Protein AF-A0A015MV76-F1 (afdb_monomer_lite)

pLDDT: mean 72.88, std 18.63, range [29.98, 92.69]

Sequence (145 aa):
MYNSQNITNELLSKGRNSNTLLIYGISQNPYTKDYIIVIQDEYCEKYGEEYMIFMYCWNKKWCKPCQIDNLKKNFINWTSGNEKVDNFIQEFQLKINHYNDIIVEWIPYNQFDNIKEIGKNDLFTIYSAIWKNGQLNYDKNKKEI

Radius of gyration: 17.12 Å; chains: 1; bounding box: 32×36×54 Å

Foldseek 3Di:
DDDLVNLVVVVLVVVVVDPPFQFQEWEADPVVRHIDTDTDDDDPPPPDDPDDDPDPPPDDPQDLVLALVLVVVCLVVQDPVDPVRSVSLNVLSNPDDDQFRRRYGYAYPVQWDPWDFPDDDPSDTDTDTDRNVDGDHQDSVVSHD

Secondary structure (DSSP, 8-state):
---HHHHHHHHHHHHHH-TT--EEEEEE-TTT--EEEEE--------S-TT-SSS-S------HHHHHHHHHHHTTT---S-HHHHHHHHHHHTT--STTS---EE--GGGEEEEEEEEE-SS-EEEEEEESS-----BTTTTB-

Structure (mmCIF, N/CA/C/O backbone):
data_AF-A0A015MV76-F1
#
_entry.id   AF-A0A015MV76-F1
#
loop_
_atom_site.group_PDB
_atom_site.id
_atom_site.type_symbol
_atom_site.label_atom_id
_atom_site.label_alt_id
_atom_site.label_comp_id
_atom_site.label_asym_id
_atom_site.label_entity_id
_atom_site.label_seq_id
_atom_site.pdbx_PDB_ins_code
_atom_site.Cartn_x
_atom_site.Cartn_y
_atom_site.Cartn_z
_atom_site.occupancy
_atom_site.B_iso_or_equiv
_atom_site.auth_seq_id
_atom_site.auth_comp_id
_atom_site.auth_asym_id
_atom_site.auth_atom_id
_atom_site.pdbx_PDB_model_num
ATOM 1 N N . MET A 1 1 ? -0.081 -6.077 25.021 1.00 29.98 1 MET A N 1
ATOM 2 C CA . MET A 1 1 ? -0.515 -5.046 24.054 1.00 29.98 1 MET A CA 1
ATOM 3 C C . MET A 1 1 ? 0.459 -5.068 22.889 1.00 29.98 1 MET A C 1
ATOM 5 O O . MET A 1 1 ? 1.600 -4.660 23.067 1.00 29.98 1 MET A O 1
ATOM 9 N N . TYR A 1 2 ? 0.063 -5.625 21.745 1.00 38.31 2 TYR A N 1
ATOM 10 C CA . TYR A 1 2 ? 0.883 -5.558 20.535 1.00 38.31 2 TYR A CA 1
ATOM 11 C C . TYR A 1 2 ? 0.630 -4.215 19.850 1.00 38.31 2 TYR A C 1
ATOM 13 O O . TYR A 1 2 ? -0.513 -3.836 19.620 1.00 38.31 2 TYR A O 1
ATOM 21 N N . ASN A 1 3 ? 1.703 -3.471 19.586 1.00 37.94 3 ASN A N 1
ATOM 22 C CA . ASN A 1 3 ? 1.646 -2.233 18.818 1.00 37.94 3 ASN A CA 1
ATOM 23 C C . ASN A 1 3 ? 1.220 -2.568 17.375 1.00 37.94 3 ASN A C 1
ATOM 25 O O . ASN A 1 3 ? 1.799 -3.479 16.777 1.00 37.94 3 ASN A O 1
ATOM 29 N N . SER A 1 4 ? 0.259 -1.834 16.804 1.00 46.31 4 SER A N 1
ATOM 30 C CA . SER A 1 4 ? -0.159 -1.985 15.399 1.00 46.31 4 SER A CA 1
ATOM 31 C C . SER A 1 4 ? 1.031 -1.864 14.434 1.00 46.31 4 SER A C 1
ATOM 33 O O . SER A 1 4 ? 1.079 -2.550 13.411 1.00 46.31 4 SER A O 1
ATOM 35 N N . GLN A 1 5 ? 2.066 -1.100 14.808 1.00 49.28 5 GLN A N 1
ATOM 36 C CA . GLN A 1 5 ? 3.327 -1.001 14.069 1.00 49.28 5 GLN A CA 1
ATOM 37 C C . GLN A 1 5 ? 4.104 -2.331 14.013 1.00 49.28 5 GLN A C 1
ATOM 39 O O . GLN A 1 5 ? 4.727 -2.634 12.999 1.00 49.28 5 GLN A O 1
ATOM 44 N N . ASN A 1 6 ? 4.062 -3.139 15.079 1.00 46.84 6 ASN A N 1
ATOM 45 C CA . ASN A 1 6 ? 4.756 -4.430 15.143 1.00 46.84 6 ASN A CA 1
ATOM 46 C C . ASN A 1 6 ? 4.033 -5.491 14.310 1.00 46.84 6 ASN A C 1
ATOM 48 O O . ASN A 1 6 ? 4.692 -6.245 13.604 1.00 46.84 6 ASN A O 1
ATOM 52 N N . ILE A 1 7 ? 2.697 -5.493 14.333 1.00 53.47 7 ILE A N 1
ATOM 53 C CA . ILE A 1 7 ? 1.872 -6.392 13.512 1.00 53.47 7 ILE A CA 1
ATOM 54 C C . ILE A 1 7 ? 2.035 -6.046 12.029 1.00 53.47 7 ILE A C 1
ATOM 56 O O . ILE A 1 7 ? 2.216 -6.937 11.205 1.00 53.47 7 ILE A O 1
ATOM 60 N N . THR A 1 8 ? 2.075 -4.753 11.693 1.00 54.59 8 THR A N 1
ATOM 61 C CA . THR A 1 8 ? 2.357 -4.300 10.325 1.00 54.59 8 THR A CA 1
ATOM 62 C C . THR A 1 8 ? 3.750 -4.759 9.887 1.00 54.59 8 THR A C 1
ATOM 64 O O . THR A 1 8 ? 3.872 -5.385 8.848 1.00 54.59 8 THR A O 1
ATOM 67 N N . ASN A 1 9 ? 4.802 -4.579 10.695 1.00 53.78 9 ASN A N 1
ATOM 68 C CA . ASN A 1 9 ? 6.146 -5.077 10.356 1.00 53.78 9 ASN A CA 1
ATOM 69 C C . ASN A 1 9 ? 6.205 -6.612 10.212 1.00 53.78 9 ASN A C 1
ATOM 71 O O . ASN A 1 9 ? 6.929 -7.130 9.359 1.00 53.78 9 ASN A O 1
ATOM 75 N N . GLU A 1 10 ? 5.441 -7.353 11.015 1.00 57.94 10 GLU A N 1
ATOM 76 C CA . GLU A 1 10 ? 5.362 -8.813 10.927 1.00 57.94 10 GLU A CA 1
ATOM 77 C C . GLU A 1 10 ? 4.622 -9.267 9.656 1.00 57.94 10 GLU A C 1
ATOM 79 O O . GLU A 1 10 ? 5.074 -10.177 8.965 1.00 57.94 10 GLU A O 1
ATOM 84 N N . LEU A 1 11 ? 3.537 -8.588 9.280 1.00 56.81 11 LEU A N 1
ATOM 85 C CA . LEU A 1 11 ? 2.803 -8.845 8.039 1.00 56.81 11 LEU A CA 1
ATOM 86 C C . LEU A 1 11 ? 3.599 -8.418 6.800 1.00 56.81 11 LEU A C 1
ATOM 88 O O . LEU A 1 11 ? 3.651 -9.163 5.826 1.00 56.81 11 LEU A O 1
ATOM 92 N N . LEU A 1 12 ? 4.290 -7.277 6.850 1.00 57.50 12 LEU A N 1
ATOM 93 C CA . LEU A 1 12 ? 5.189 -6.815 5.790 1.00 57.50 12 LEU A CA 1
ATOM 94 C C . LEU A 1 12 ? 6.396 -7.757 5.630 1.00 57.50 12 LEU A C 1
ATOM 96 O O . LEU A 1 12 ? 6.849 -7.990 4.512 1.00 57.50 12 LEU A O 1
ATOM 100 N N . SER A 1 13 ? 6.909 -8.341 6.720 1.00 55.88 13 SER A N 1
ATOM 101 C CA . SER A 1 13 ? 7.992 -9.337 6.654 1.00 55.88 13 SER A CA 1
ATOM 102 C C . SER A 1 13 ? 7.516 -10.717 6.182 1.00 55.88 13 SER A C 1
ATOM 104 O O . SER A 1 13 ? 8.226 -11.365 5.415 1.00 55.88 13 SER A O 1
ATOM 106 N N . LYS A 1 14 ? 6.298 -11.144 6.543 1.00 52.62 14 LYS A N 1
ATOM 107 C CA . LYS A 1 14 ? 5.654 -12.349 5.988 1.00 52.62 14 LYS A CA 1
ATOM 108 C C . LYS A 1 14 ? 5.327 -12.190 4.499 1.00 52.62 14 LYS A C 1
ATOM 110 O O . LYS A 1 14 ? 5.656 -13.083 3.723 1.00 52.62 14 LYS A O 1
ATOM 115 N N . GLY A 1 15 ? 4.797 -11.038 4.082 1.00 52.09 15 GLY A N 1
ATOM 116 C CA . GLY A 1 15 ? 4.542 -10.705 2.674 1.00 52.09 15 GLY A CA 1
ATOM 117 C C . GLY A 1 15 ? 5.813 -10.639 1.821 1.00 52.09 15 GLY A C 1
ATOM 118 O O . GLY A 1 15 ? 5.784 -10.989 0.649 1.00 52.09 15 GLY A O 1
ATOM 119 N N . ARG A 1 16 ? 6.963 -10.279 2.413 1.00 50.28 16 ARG A N 1
ATOM 120 C CA . ARG A 1 16 ? 8.281 -10.369 1.753 1.00 50.28 16 ARG A CA 1
ATOM 121 C C . ARG A 1 16 ? 8.766 -11.811 1.526 1.00 50.28 16 ARG A C 1
ATOM 123 O O . ARG A 1 16 ? 9.611 -12.003 0.659 1.00 50.28 16 ARG A O 1
ATOM 130 N N . ASN A 1 17 ? 8.265 -12.792 2.286 1.00 44.62 17 ASN A N 1
ATOM 131 C CA . ASN A 1 17 ? 8.737 -14.186 2.272 1.00 44.62 17 ASN A CA 1
ATOM 132 C C . ASN A 1 17 ? 7.774 -15.183 1.605 1.00 44.62 17 ASN A C 1
ATOM 134 O O . ASN A 1 17 ? 8.195 -16.291 1.280 1.00 44.62 17 ASN A O 1
ATOM 138 N N . SER A 1 18 ? 6.499 -14.840 1.405 1.00 41.34 18 SER A N 1
ATOM 139 C CA . SER A 1 18 ? 5.541 -15.736 0.749 1.00 41.34 18 SER A CA 1
ATOM 140 C C . SER A 1 18 ? 5.323 -15.351 -0.712 1.00 41.34 18 SER A C 1
ATOM 142 O O . SER A 1 18 ? 4.809 -14.270 -0.985 1.00 41.34 18 SER A O 1
ATOM 144 N N . ASN A 1 19 ? 5.561 -16.284 -1.635 1.00 47.62 19 ASN A N 1
ATOM 145 C CA . ASN A 1 19 ? 5.086 -16.221 -3.027 1.00 47.62 19 ASN A CA 1
ATOM 146 C C . ASN A 1 19 ? 3.539 -16.283 -3.152 1.00 47.62 19 ASN A C 1
ATOM 148 O O . ASN A 1 19 ? 3.029 -16.508 -4.244 1.00 47.62 19 ASN A O 1
ATOM 152 N N . THR A 1 20 ? 2.789 -16.152 -2.050 1.00 49.47 20 THR A N 1
ATOM 153 C CA . THR A 1 20 ? 1.400 -16.631 -1.936 1.00 49.47 20 THR A CA 1
ATOM 154 C C . THR A 1 20 ? 0.380 -15.563 -1.531 1.00 49.47 20 THR A C 1
ATOM 156 O O . THR A 1 20 ? -0.811 -15.816 -1.657 1.00 49.47 20 THR A O 1
ATOM 159 N N . LEU A 1 21 ? 0.794 -14.379 -1.059 1.00 60.31 21 LEU A N 1
ATOM 160 C CA . LEU A 1 21 ? -0.132 -13.261 -0.831 1.00 60.31 21 LEU A CA 1
ATOM 161 C C . LEU A 1 21 ? 0.063 -12.196 -1.908 1.00 60.31 21 LEU A C 1
ATOM 163 O O . LEU A 1 21 ? 1.043 -11.452 -1.892 1.00 60.31 21 LEU A O 1
ATOM 167 N N . LEU A 1 22 ? -0.896 -12.118 -2.827 1.00 71.56 22 LEU A N 1
ATOM 168 C CA . LEU A 1 22 ? -1.010 -11.030 -3.789 1.00 71.56 22 LEU A CA 1
ATOM 169 C C . LEU A 1 22 ? -1.473 -9.776 -3.032 1.00 71.56 22 LEU A C 1
ATOM 171 O O . LEU A 1 22 ? -2.657 -9.604 -2.746 1.00 71.56 22 LEU A O 1
ATOM 175 N N . ILE A 1 23 ? -0.520 -8.937 -2.623 1.00 81.44 23 ILE A N 1
ATOM 176 C CA . ILE A 1 23 ? -0.794 -7.656 -1.963 1.00 81.44 23 ILE A CA 1
ATOM 177 C C . ILE A 1 23 ? -1.051 -6.617 -3.049 1.00 81.44 23 ILE A C 1
ATOM 179 O O . ILE A 1 23 ? -0.153 -6.309 -3.822 1.00 81.44 23 ILE A O 1
ATOM 183 N N . TYR A 1 24 ? -2.252 -6.053 -3.080 1.00 84.94 24 TYR A N 1
ATOM 184 C CA . TYR A 1 24 ? -2.656 -5.047 -4.067 1.00 84.94 24 TYR A CA 1
ATOM 185 C C . TYR A 1 24 ? -2.388 -3.632 -3.572 1.00 84.94 24 TYR A C 1
ATOM 187 O O . TYR A 1 24 ? -2.107 -2.728 -4.351 1.00 84.94 24 TYR A O 1
ATOM 195 N N . GLY A 1 25 ? -2.436 -3.428 -2.259 1.00 88.25 25 GLY A N 1
ATOM 196 C CA . GLY A 1 25 ? -2.153 -2.121 -1.704 1.00 88.25 25 GLY A CA 1
ATOM 197 C C . GLY A 1 25 ? -2.222 -2.061 -0.195 1.00 88.25 25 GLY A C 1
ATOM 198 O O . GLY A 1 25 ? -2.511 -3.042 0.493 1.00 88.25 25 GLY A O 1
ATOM 199 N N . ILE A 1 26 ? -1.941 -0.869 0.307 1.00 90.25 26 ILE A N 1
ATOM 200 C CA . ILE A 1 26 ? -2.017 -0.517 1.717 1.00 90.25 26 ILE A CA 1
ATOM 201 C C . ILE A 1 26 ? -2.940 0.689 1.843 1.00 90.25 26 ILE A C 1
ATOM 203 O O . ILE A 1 26 ? -2.896 1.614 1.036 1.00 90.25 26 ILE A O 1
ATOM 207 N N . SER A 1 27 ? -3.768 0.682 2.876 1.00 91.25 27 SER A N 1
ATOM 208 C CA . SER A 1 27 ? -4.571 1.827 3.284 1.00 91.25 27 SER A CA 1
ATOM 209 C C . SER A 1 27 ? -4.414 2.076 4.778 1.00 91.25 27 SER A C 1
ATOM 211 O O . SER A 1 27 ? -3.831 1.268 5.504 1.00 91.25 27 SER A O 1
ATOM 213 N N . GLN A 1 28 ? -4.956 3.187 5.257 1.00 91.69 28 GLN A N 1
ATOM 214 C CA . GLN A 1 28 ? -5.074 3.466 6.678 1.00 91.69 28 GLN A CA 1
ATOM 215 C C . GLN A 1 28 ? -6.478 3.961 6.986 1.00 91.69 28 GLN A C 1
ATOM 217 O O . GLN A 1 28 ? -6.977 4.890 6.351 1.00 91.69 28 GLN A O 1
ATOM 222 N N . ASN A 1 29 ? -7.097 3.373 8.006 1.00 88.88 29 ASN A N 1
ATOM 223 C CA . ASN A 1 29 ? -8.365 3.861 8.518 1.00 88.88 29 ASN A CA 1
ATOM 224 C C . ASN A 1 29 ? -8.158 5.262 9.135 1.00 88.88 29 ASN A C 1
ATOM 226 O O . ASN A 1 29 ? -7.383 5.404 10.086 1.00 88.88 29 ASN A O 1
ATOM 230 N N . PRO A 1 30 ? -8.842 6.316 8.652 1.00 88.56 30 PRO A N 1
ATOM 231 C CA . PRO A 1 30 ? -8.616 7.674 9.134 1.00 88.56 30 PRO A CA 1
ATOM 232 C C . PRO A 1 30 ? -9.072 7.878 10.584 1.00 88.56 30 PRO A C 1
ATOM 234 O O . PRO A 1 30 ? -8.577 8.805 11.231 1.00 88.56 30 PRO A O 1
ATOM 237 N N . TYR A 1 31 ? -9.967 7.027 11.094 1.00 88.31 31 TYR A N 1
ATOM 238 C CA . TYR A 1 31 ? -10.526 7.101 12.442 1.00 88.31 31 TYR A CA 1
ATOM 239 C C . TYR A 1 31 ? -9.692 6.308 13.448 1.00 88.31 31 TYR A C 1
ATOM 241 O O . TYR A 1 31 ? -9.270 6.867 14.456 1.00 88.31 31 TYR A O 1
ATOM 249 N N . THR A 1 32 ? -9.419 5.029 13.172 1.00 88.31 32 THR A N 1
ATOM 250 C CA . THR A 1 32 ? -8.680 4.163 14.113 1.00 88.31 32 THR A CA 1
ATOM 251 C C . THR A 1 32 ? -7.165 4.271 13.967 1.00 88.31 32 THR A C 1
ATOM 253 O O . THR A 1 32 ? -6.437 3.916 14.887 1.00 88.31 32 THR A O 1
ATOM 256 N N . LYS A 1 33 ? -6.687 4.805 12.833 1.00 85.38 33 LYS A N 1
ATOM 257 C CA . LYS A 1 33 ? -5.271 4.868 12.422 1.00 85.38 33 LYS A CA 1
ATOM 258 C C . LYS A 1 33 ? -4.625 3.511 12.146 1.00 85.38 33 LYS A C 1
ATOM 260 O O . LYS A 1 33 ? -3.424 3.460 11.873 1.00 85.38 33 LYS A O 1
ATOM 265 N N . ASP A 1 34 ? -5.415 2.443 12.136 1.00 84.56 34 ASP A N 1
ATOM 266 C CA . ASP A 1 34 ? -4.944 1.109 11.786 1.00 84.56 34 ASP A CA 1
ATOM 267 C C . ASP A 1 34 ? -4.604 1.020 10.299 1.00 84.56 34 ASP A C 1
ATOM 269 O O . ASP A 1 34 ? -5.320 1.558 9.446 1.00 84.56 34 ASP A O 1
ATOM 273 N N . TYR A 1 35 ? -3.515 0.315 9.9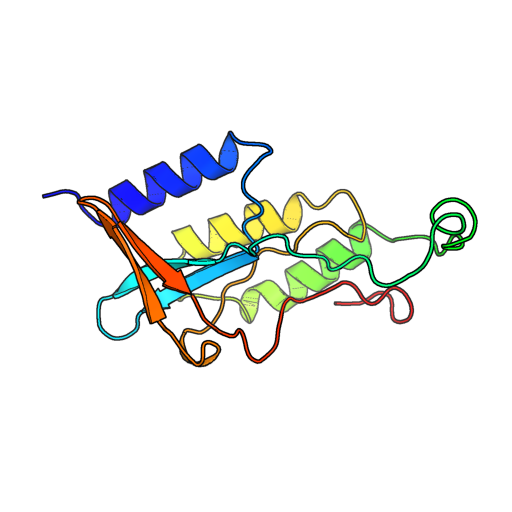95 1.00 84.75 35 TYR A N 1
ATOM 274 C CA . TYR A 1 35 ? -3.150 -0.027 8.626 1.00 84.75 35 TYR A CA 1
ATOM 275 C C . TYR A 1 35 ? -3.952 -1.224 8.135 1.00 84.75 35 TYR A C 1
ATOM 277 O O . TYR A 1 35 ? -4.196 -2.184 8.865 1.00 84.75 35 TYR A O 1
ATOM 285 N N . ILE A 1 36 ? -4.331 -1.159 6.866 1.00 87.56 36 ILE A N 1
ATOM 286 C CA . ILE A 1 36 ? -5.123 -2.163 6.168 1.00 87.56 36 ILE A CA 1
ATOM 287 C C . ILE A 1 36 ? -4.285 -2.655 4.996 1.00 87.56 36 ILE A C 1
ATOM 289 O O . ILE A 1 36 ? -3.804 -1.850 4.200 1.00 87.56 36 ILE A O 1
ATOM 293 N N . ILE A 1 37 ? -4.125 -3.970 4.884 1.00 87.38 37 ILE A N 1
ATOM 294 C CA . ILE A 1 37 ? -3.522 -4.605 3.712 1.00 87.38 37 ILE A CA 1
ATOM 295 C C . ILE A 1 37 ? -4.662 -5.052 2.805 1.00 87.38 37 ILE A C 1
ATOM 297 O O . ILE A 1 37 ? -5.560 -5.771 3.241 1.00 87.38 37 ILE A O 1
ATOM 301 N N . VAL A 1 38 ? -4.625 -4.614 1.551 1.00 84.50 38 VAL A N 1
ATOM 302 C CA . VAL A 1 38 ? -5.603 -4.991 0.533 1.00 84.50 38 VAL A CA 1
ATOM 303 C C . VAL A 1 38 ? -5.081 -6.208 -0.212 1.00 84.50 38 VAL A C 1
ATOM 305 O O . VAL A 1 38 ? -4.018 -6.165 -0.836 1.00 84.50 38 VAL A O 1
ATOM 308 N N . ILE A 1 39 ? -5.850 -7.285 -0.136 1.00 81.00 39 ILE A N 1
ATOM 309 C CA . ILE A 1 39 ? -5.651 -8.528 -0.877 1.00 81.00 39 ILE A CA 1
ATOM 310 C C . ILE A 1 39 ? -6.897 -8.760 -1.730 1.00 81.00 39 ILE A C 1
ATOM 312 O O . ILE A 1 39 ? -8.008 -8.482 -1.276 1.00 81.00 39 ILE A O 1
ATOM 316 N N . GLN A 1 40 ? -6.729 -9.225 -2.965 1.00 68.88 40 GLN A N 1
ATOM 317 C CA . GLN A 1 40 ? -7.862 -9.637 -3.789 1.00 68.88 40 GLN A CA 1
ATOM 318 C C . GLN A 1 40 ? -8.154 -11.116 -3.524 1.00 68.88 40 GLN A C 1
ATOM 320 O O . GLN A 1 40 ? -7.242 -11.939 -3.552 1.00 68.88 40 GLN A O 1
ATOM 325 N N . ASP A 1 41 ? -9.420 -11.439 -3.260 1.00 56.38 41 ASP A N 1
ATOM 326 C CA . ASP A 1 41 ? -9.905 -12.820 -3.266 1.00 56.38 41 ASP A CA 1
ATOM 327 C C . ASP A 1 41 ? -9.991 -13.277 -4.732 1.00 56.38 41 ASP A C 1
ATOM 329 O O . ASP A 1 41 ? -10.681 -12.652 -5.545 1.00 56.38 41 ASP A O 1
ATOM 333 N N . GLU A 1 42 ? -9.219 -14.296 -5.110 1.00 50.16 42 GLU A N 1
ATOM 334 C CA . GLU A 1 42 ? -9.209 -14.829 -6.473 1.00 50.16 42 GLU A CA 1
ATOM 335 C C . GLU A 1 42 ? -10.522 -15.576 -6.756 1.00 50.16 42 GLU A C 1
ATOM 337 O O . GLU A 1 42 ? -10.611 -16.793 -6.628 1.00 50.16 42 GLU A O 1
ATOM 342 N N . TYR A 1 43 ? -11.533 -14.860 -7.243 1.00 38.66 43 TYR A N 1
ATOM 343 C CA . TYR A 1 43 ? -12.556 -15.444 -8.110 1.00 38.66 43 TYR A CA 1
ATOM 344 C C . TYR A 1 43 ? -12.486 -14.770 -9.479 1.00 38.66 43 TYR A C 1
ATOM 346 O O . TYR A 1 43 ? -13.273 -13.891 -9.820 1.00 38.66 43 TYR A O 1
ATOM 354 N N . CYS A 1 44 ? -11.527 -15.210 -10.296 1.00 37.53 44 CYS A N 1
ATOM 355 C CA . CYS A 1 44 ? -11.711 -15.150 -11.741 1.00 37.53 44 CYS A CA 1
ATOM 356 C C . CYS A 1 44 ? -12.787 -16.184 -12.088 1.00 37.53 44 CYS A C 1
ATOM 358 O O . CYS A 1 44 ? -12.477 -17.367 -12.247 1.00 37.53 44 CYS A O 1
ATOM 360 N N . GLU A 1 45 ? -14.047 -15.764 -12.209 1.00 33.66 45 GLU A N 1
ATOM 361 C CA . GLU A 1 45 ? -15.013 -16.562 -12.956 1.00 33.66 45 GLU A CA 1
ATOM 362 C C . GLU A 1 45 ? -14.470 -16.696 -14.382 1.00 33.66 45 GLU A C 1
ATOM 364 O O . GLU A 1 45 ? -14.503 -15.760 -15.183 1.00 33.66 45 GLU A O 1
ATOM 369 N N . LYS A 1 46 ? -13.903 -17.865 -14.694 1.00 36.12 46 LYS A N 1
ATOM 370 C CA . LYS A 1 46 ? -13.636 -18.278 -16.069 1.00 36.12 46 LYS A CA 1
ATOM 371 C C . LYS A 1 46 ? -14.981 -18.471 -16.771 1.00 36.12 46 LYS A C 1
ATOM 373 O O . LYS A 1 46 ? -15.424 -19.596 -16.967 1.00 36.12 46 LYS A O 1
ATOM 378 N N . TYR A 1 47 ? -15.632 -17.380 -17.153 1.00 40.25 47 TYR A N 1
ATOM 379 C CA . TYR A 1 47 ? -16.639 -17.411 -18.202 1.00 40.25 47 TYR A CA 1
ATOM 380 C C . TYR A 1 47 ? -15.937 -17.137 -19.526 1.00 40.25 47 TYR A C 1
ATOM 382 O O . TYR A 1 47 ? -15.593 -16.006 -19.860 1.00 40.25 47 TYR A O 1
ATOM 390 N N . GLY A 1 48 ? -15.675 -18.215 -20.255 1.00 38.91 48 GLY A N 1
ATOM 391 C CA . GLY A 1 48 ? -15.073 -18.183 -21.579 1.00 38.91 48 GLY A CA 1
ATOM 392 C C . GLY A 1 48 ? -14.477 -19.543 -21.884 1.00 38.91 48 GLY A C 1
ATOM 393 O O . GLY A 1 48 ? -13.481 -19.926 -21.281 1.00 38.91 48 GLY A O 1
ATOM 394 N N . GLU A 1 49 ? -15.154 -20.270 -22.759 1.00 40.62 49 GLU A N 1
ATOM 395 C CA . GLU A 1 49 ? -14.980 -21.684 -23.064 1.00 40.62 49 GLU A CA 1
ATOM 396 C C . GLU A 1 49 ? -13.527 -22.129 -23.291 1.00 40.62 49 GLU A C 1
ATOM 398 O O . GLU A 1 49 ? -12.646 -21.390 -23.741 1.00 40.62 49 GLU A O 1
ATOM 403 N N . GLU A 1 50 ? -13.308 -23.395 -22.947 1.00 49.81 50 GLU A N 1
ATOM 404 C CA . GLU A 1 50 ? -12.085 -24.154 -23.149 1.00 49.81 50 GLU A CA 1
ATOM 405 C C . GLU A 1 50 ? -11.540 -23.980 -24.585 1.00 49.81 50 GLU A C 1
ATOM 407 O O . GLU A 1 50 ? -12.292 -23.983 -25.554 1.00 49.81 50 GLU A O 1
ATOM 412 N N . TYR A 1 51 ? -10.208 -23.884 -24.702 1.00 40.38 51 TYR A N 1
ATOM 413 C CA . TYR A 1 51 ? -9.390 -23.972 -25.930 1.00 40.38 51 TYR A CA 1
ATOM 414 C C . TYR A 1 51 ? -8.882 -22.728 -26.685 1.00 40.38 51 TYR A C 1
ATOM 416 O O . TYR A 1 51 ? -8.239 -22.906 -27.718 1.00 40.38 51 TYR A O 1
ATOM 424 N N . MET A 1 52 ? -8.951 -21.500 -26.154 1.00 34.09 52 MET A N 1
ATOM 425 C CA . MET A 1 52 ? -8.246 -20.353 -26.785 1.00 34.09 52 MET A CA 1
ATOM 426 C C . MET A 1 52 ? -7.379 -19.503 -25.836 1.00 34.09 52 MET A C 1
ATOM 428 O O . MET A 1 52 ? -7.238 -18.299 -26.024 1.00 34.09 52 MET A O 1
ATOM 432 N N . ILE A 1 53 ? -6.744 -20.112 -24.824 1.00 40.06 53 ILE A N 1
ATOM 433 C CA . ILE A 1 53 ? -5.896 -19.375 -23.863 1.00 40.06 53 ILE A CA 1
ATOM 434 C C . ILE A 1 53 ? -4.427 -19.181 -24.296 1.00 40.06 53 ILE A C 1
ATOM 436 O O . ILE A 1 53 ? -3.795 -18.268 -23.782 1.00 40.06 53 ILE A O 1
ATOM 440 N N . PHE A 1 54 ? -3.837 -19.922 -25.242 1.00 38.81 54 PHE A N 1
ATOM 441 C CA . PHE A 1 54 ? -2.358 -19.996 -25.251 1.00 38.81 54 PHE A CA 1
ATOM 442 C C . PHE A 1 54 ? -1.543 -19.396 -26.410 1.00 38.81 54 PHE A C 1
ATOM 444 O O . PHE A 1 54 ? -0.322 -19.405 -26.283 1.00 38.81 54 PHE A O 1
ATOM 451 N N . MET A 1 55 ? -2.108 -18.824 -27.490 1.00 37.00 55 MET A N 1
ATOM 452 C CA . MET A 1 55 ? -1.260 -18.535 -28.676 1.00 37.00 55 MET A CA 1
ATOM 453 C C . MET A 1 55 ? -1.236 -17.114 -29.274 1.00 37.00 55 MET A C 1
ATOM 455 O O . MET A 1 55 ? -0.275 -16.816 -29.978 1.00 37.00 55 MET A O 1
ATOM 459 N N . TYR A 1 56 ? -2.171 -16.193 -28.988 1.00 45.38 56 TYR A N 1
ATOM 460 C CA . TYR A 1 56 ? -2.187 -14.887 -29.694 1.00 45.38 56 TYR A CA 1
ATOM 461 C C . TYR A 1 56 ? -2.509 -13.641 -28.854 1.00 45.38 56 TYR A C 1
ATOM 463 O O . TYR A 1 56 ? -3.020 -12.651 -29.378 1.00 45.38 56 TYR A O 1
ATOM 471 N N . CYS A 1 57 ? -2.077 -13.590 -27.590 1.00 45.44 57 CYS A N 1
ATOM 472 C CA . CYS A 1 57 ? -1.817 -12.299 -26.935 1.00 45.44 57 CYS A CA 1
ATOM 473 C C . CYS A 1 57 ? -0.501 -11.719 -27.483 1.00 45.44 57 CYS A C 1
ATOM 475 O O . CYS A 1 57 ? 0.549 -11.746 -26.845 1.00 45.44 57 CYS A O 1
ATOM 477 N N . TRP A 1 58 ? -0.597 -11.276 -28.736 1.00 37.78 58 TRP A N 1
ATOM 478 C CA . TRP A 1 58 ? 0.451 -10.844 -29.648 1.00 37.78 58 TRP A CA 1
ATOM 479 C C . TRP A 1 58 ? 1.496 -9.928 -29.001 1.00 37.78 58 TRP A C 1
ATOM 481 O O . TRP A 1 58 ? 1.178 -8.949 -28.325 1.00 37.78 58 TRP A O 1
ATOM 491 N N . ASN A 1 59 ? 2.755 -10.242 -29.302 1.00 46.12 59 ASN A N 1
ATOM 492 C CA . ASN A 1 59 ? 3.975 -9.496 -29.015 1.00 46.12 59 ASN A CA 1
ATOM 493 C C . ASN A 1 59 ? 3.851 -7.976 -29.239 1.00 46.12 59 ASN A C 1
ATOM 495 O O . ASN A 1 59 ? 4.230 -7.458 -30.290 1.00 46.12 59 ASN A O 1
ATOM 499 N N . LYS A 1 60 ? 3.421 -7.225 -28.222 1.00 52.91 60 LYS A N 1
ATOM 500 C CA . LYS A 1 60 ? 3.817 -5.822 -28.072 1.00 52.91 60 LYS A CA 1
ATOM 501 C C . LYS A 1 60 ? 4.958 -5.772 -27.070 1.00 52.91 60 LYS A C 1
ATOM 503 O O . LYS A 1 60 ? 4.821 -6.236 -25.943 1.00 52.91 60 LYS A O 1
ATOM 508 N N . LYS A 1 61 ? 6.101 -5.244 -27.513 1.00 62.94 61 LYS A N 1
ATOM 509 C CA . LYS A 1 61 ? 7.336 -5.130 -26.729 1.00 62.94 61 LYS A CA 1
ATOM 510 C C . LYS A 1 61 ? 7.047 -4.353 -25.441 1.00 62.94 61 LYS A C 1
ATOM 512 O O . LYS A 1 61 ? 6.925 -3.129 -25.475 1.00 62.94 61 LYS A O 1
ATOM 517 N N . TRP A 1 62 ? 6.896 -5.071 -24.332 1.00 74.06 62 TRP A N 1
ATOM 518 C CA . TRP A 1 62 ? 6.823 -4.480 -23.004 1.00 74.06 62 TRP A CA 1
ATOM 519 C C . TRP A 1 62 ? 8.146 -3.777 -22.700 1.00 74.06 62 TRP A C 1
ATOM 521 O O . TRP A 1 62 ? 9.223 -4.287 -23.018 1.00 74.06 62 TRP A O 1
ATOM 531 N N . CYS A 1 63 ? 8.061 -2.584 -22.122 1.00 79.81 63 CYS A N 1
ATOM 532 C CA . CYS A 1 63 ? 9.226 -1.806 -21.738 1.00 79.81 63 CYS A CA 1
ATOM 533 C C . CYS A 1 63 ? 9.277 -1.701 -20.214 1.00 79.81 63 CYS A C 1
ATOM 535 O O . CYS A 1 63 ? 8.678 -0.795 -19.636 1.00 79.81 63 CYS A O 1
ATOM 537 N N . LYS A 1 64 ? 10.028 -2.610 -19.579 1.00 80.75 64 LYS A N 1
ATOM 538 C CA . LYS A 1 64 ? 10.271 -2.591 -18.130 1.00 80.75 64 LYS A CA 1
ATOM 539 C C . LYS A 1 64 ? 10.794 -1.232 -17.634 1.00 80.75 64 LYS A C 1
ATOM 541 O O . LYS A 1 64 ? 10.197 -0.696 -16.704 1.00 80.75 64 LYS A O 1
ATOM 546 N N . PRO A 1 65 ? 11.830 -0.622 -18.253 1.00 82.62 65 PRO A N 1
ATOM 547 C CA . PRO A 1 65 ? 12.303 0.693 -17.823 1.00 82.62 65 PRO A CA 1
ATOM 548 C C . PRO A 1 65 ? 11.224 1.774 -17.937 1.00 82.62 65 PRO A C 1
ATOM 550 O O . PRO A 1 65 ? 11.053 2.545 -17.007 1.00 82.62 65 PRO A O 1
ATOM 553 N N . CYS A 1 66 ? 10.428 1.774 -19.012 1.00 84.12 66 CYS A N 1
ATOM 554 C CA . CYS A 1 66 ? 9.361 2.756 -19.214 1.00 84.12 66 CYS A CA 1
ATOM 555 C C . CYS A 1 66 ? 8.269 2.656 -18.136 1.00 84.12 66 CYS A C 1
ATOM 557 O O . CYS A 1 66 ? 7.791 3.678 -17.652 1.00 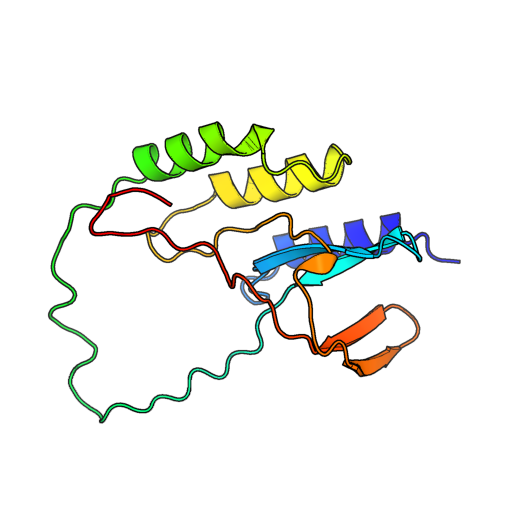84.12 66 CYS A O 1
ATOM 559 N N . GLN A 1 67 ? 7.878 1.433 -17.752 1.00 82.25 67 GLN A N 1
ATOM 560 C CA . GLN A 1 67 ? 6.911 1.223 -16.672 1.00 82.25 67 GLN A CA 1
ATOM 561 C C . GLN A 1 67 ? 7.477 1.703 -15.332 1.00 82.25 67 GLN A C 1
ATOM 563 O O . GLN A 1 67 ? 6.804 2.445 -14.625 1.00 82.25 67 GLN A O 1
ATOM 568 N N . ILE A 1 68 ? 8.728 1.353 -15.015 1.00 85.31 68 ILE A N 1
ATOM 569 C CA . ILE A 1 68 ? 9.413 1.827 -13.804 1.00 85.31 68 ILE A CA 1
ATOM 570 C C . ILE A 1 68 ? 9.539 3.357 -13.793 1.00 85.31 68 ILE A C 1
ATOM 572 O O . ILE A 1 68 ? 9.315 3.980 -12.759 1.00 85.31 68 ILE A O 1
ATOM 576 N N . ASP A 1 69 ? 9.863 3.981 -14.921 1.00 87.12 69 ASP A N 1
ATOM 577 C CA . ASP A 1 69 ? 9.991 5.436 -15.017 1.00 87.12 69 ASP A CA 1
ATOM 578 C C . ASP A 1 69 ? 8.639 6.139 -14.849 1.00 87.12 69 ASP A C 1
ATOM 580 O O . ASP A 1 69 ? 8.566 7.176 -14.191 1.00 87.12 69 ASP A O 1
ATOM 584 N N . ASN A 1 70 ? 7.552 5.566 -15.376 1.00 85.38 70 ASN A N 1
ATOM 585 C CA . ASN A 1 70 ? 6.199 6.069 -15.133 1.00 85.38 70 ASN A CA 1
ATOM 586 C C . ASN A 1 70 ? 5.779 5.909 -13.663 1.00 85.38 70 ASN A C 1
ATOM 588 O O . ASN A 1 70 ? 5.222 6.847 -13.099 1.00 85.38 70 ASN A O 1
ATOM 592 N N . LEU A 1 71 ? 6.109 4.783 -13.017 1.00 87.56 71 LEU A N 1
ATOM 593 C CA . LEU A 1 71 ? 5.895 4.594 -11.575 1.00 87.56 71 LEU A CA 1
ATOM 594 C C . LEU A 1 71 ? 6.630 5.668 -10.773 1.00 87.56 71 LEU A C 1
ATOM 596 O O . LEU A 1 71 ? 6.015 6.365 -9.973 1.00 87.56 71 LEU A O 1
ATOM 600 N N . LYS A 1 72 ? 7.922 5.873 -11.054 1.00 87.44 72 LYS A N 1
ATOM 601 C CA . LYS A 1 72 ? 8.751 6.880 -10.378 1.00 87.44 72 LYS A CA 1
ATOM 602 C C . LYS A 1 72 ? 8.191 8.296 -10.501 1.00 87.44 72 LYS A C 1
ATOM 604 O O . LYS A 1 72 ? 8.249 9.047 -9.532 1.00 87.44 72 LYS A O 1
ATOM 609 N N . LYS A 1 73 ? 7.625 8.667 -11.657 1.00 86.38 73 LYS A N 1
ATOM 610 C CA . LYS A 1 73 ? 6.960 9.974 -11.836 1.00 86.38 73 LYS A CA 1
ATOM 611 C C . LYS A 1 73 ? 5.761 10.150 -10.901 1.00 86.38 73 LYS A C 1
ATOM 613 O O . LYS A 1 73 ? 5.485 11.270 -10.483 1.00 86.38 73 LYS A O 1
ATOM 618 N N . ASN A 1 74 ? 5.082 9.058 -10.556 1.00 80.62 74 ASN A N 1
ATOM 619 C CA . ASN A 1 74 ? 3.900 9.059 -9.700 1.00 80.62 74 ASN A CA 1
ATOM 620 C C . ASN A 1 74 ? 4.206 8.842 -8.209 1.00 80.62 74 ASN A C 1
ATOM 622 O O . ASN A 1 74 ? 3.294 8.971 -7.397 1.00 80.62 74 ASN A O 1
ATOM 626 N N . PHE A 1 75 ? 5.465 8.604 -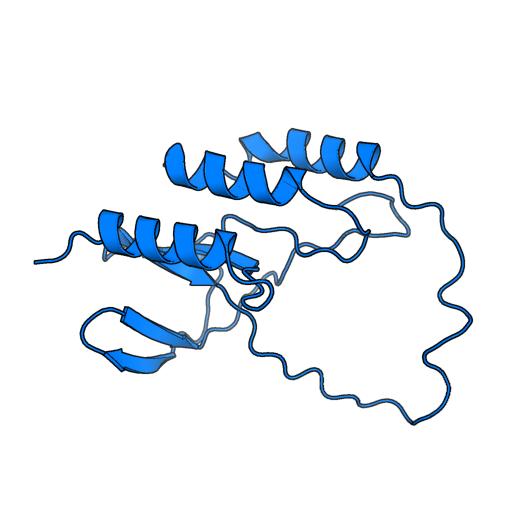7.812 1.00 83.06 75 PHE A N 1
ATOM 627 C CA . PHE A 1 75 ? 5.833 8.416 -6.397 1.00 83.06 75 PHE A CA 1
ATOM 628 C C . PHE A 1 75 ? 5.445 9.606 -5.513 1.00 83.06 75 PHE A C 1
ATOM 630 O O . PHE A 1 75 ? 5.071 9.418 -4.361 1.00 83.06 75 PHE A O 1
ATOM 637 N N . ILE A 1 76 ? 5.480 10.824 -6.061 1.00 73.75 76 ILE A N 1
ATOM 638 C CA . ILE A 1 76 ? 5.083 12.045 -5.344 1.00 73.75 76 ILE A CA 1
ATOM 639 C C . ILE A 1 76 ? 3.574 12.046 -5.039 1.00 73.75 76 ILE A C 1
ATOM 641 O O . ILE A 1 76 ? 3.147 12.590 -4.024 1.00 73.75 76 ILE A O 1
ATOM 645 N N . ASN A 1 77 ? 2.768 11.416 -5.897 1.00 75.44 77 ASN A N 1
ATOM 646 C CA . ASN A 1 77 ? 1.311 11.388 -5.773 1.00 75.44 77 ASN A CA 1
ATOM 647 C C . ASN A 1 77 ? 0.820 10.256 -4.850 1.00 75.44 77 ASN A C 1
ATOM 649 O O . ASN A 1 77 ? -0.284 10.341 -4.318 1.00 75.44 77 ASN A O 1
ATOM 653 N N . TRP A 1 78 ? 1.630 9.213 -4.635 1.00 75.19 78 TRP A N 1
ATOM 654 C CA . TRP A 1 78 ? 1.307 8.053 -3.793 1.00 75.19 78 TRP A CA 1
ATOM 655 C C . TRP A 1 78 ? 1.983 8.112 -2.425 1.00 75.19 78 TRP A C 1
ATOM 657 O O . TRP A 1 78 ? 2.667 7.174 -2.022 1.00 75.19 78 TRP A O 1
ATOM 667 N N . THR A 1 79 ? 1.794 9.216 -1.702 1.00 83.50 79 THR A N 1
ATOM 668 C CA . THR A 1 79 ? 2.263 9.309 -0.317 1.00 83.50 79 THR A CA 1
ATOM 669 C C . THR A 1 79 ? 1.132 9.052 0.671 1.00 83.50 79 THR A C 1
ATOM 671 O O . THR A 1 79 ? 0.053 9.645 0.608 1.00 83.50 79 THR A O 1
ATOM 674 N N . SER A 1 80 ? 1.407 8.164 1.620 1.00 86.50 80 SER A N 1
ATOM 675 C CA . SER A 1 80 ? 0.593 7.940 2.812 1.00 86.50 80 SER A CA 1
ATOM 676 C C . SER A 1 80 ? 0.832 8.986 3.902 1.00 86.50 80 SER A C 1
ATOM 678 O O . SER A 1 80 ? 0.127 9.005 4.911 1.00 86.50 80 SER A O 1
ATOM 680 N N . GLY A 1 81 ? 1.855 9.832 3.742 1.00 87.19 81 GLY A N 1
ATOM 681 C CA . GLY A 1 81 ? 2.411 10.643 4.822 1.00 87.19 81 GLY A CA 1
ATOM 682 C C . GLY A 1 81 ? 3.239 9.831 5.829 1.00 87.19 81 GLY A C 1
ATOM 683 O O . GLY A 1 81 ? 3.709 10.394 6.818 1.00 87.19 81 GLY A O 1
ATOM 684 N N . ASN A 1 82 ? 3.438 8.524 5.602 1.00 88.19 82 ASN A N 1
ATOM 685 C CA . ASN A 1 82 ? 4.301 7.658 6.398 1.00 88.19 82 ASN A CA 1
ATOM 686 C C . ASN A 1 82 ? 5.457 7.113 5.550 1.00 88.19 82 ASN A C 1
ATOM 688 O O . ASN A 1 82 ? 5.287 6.194 4.752 1.00 88.19 82 ASN A O 1
ATOM 692 N N . GLU A 1 83 ? 6.663 7.617 5.807 1.00 89.06 83 GLU A N 1
ATOM 693 C CA . GLU A 1 83 ? 7.871 7.262 5.051 1.00 89.06 83 GLU A CA 1
ATOM 694 C C . GLU A 1 83 ? 8.137 5.747 4.994 1.00 89.06 83 GLU A C 1
ATOM 696 O O . GLU A 1 83 ? 8.563 5.227 3.967 1.00 89.06 83 GLU A O 1
ATOM 701 N N . LYS A 1 84 ? 7.854 4.998 6.069 1.00 87.62 84 LYS A N 1
ATOM 702 C CA . LYS A 1 84 ? 8.097 3.545 6.089 1.00 87.62 84 LYS A CA 1
ATOM 703 C C . LYS A 1 84 ? 7.152 2.794 5.155 1.00 87.62 84 LYS A C 1
ATOM 705 O O . LYS A 1 84 ? 7.574 1.835 4.514 1.00 87.62 84 LYS A O 1
ATOM 710 N N . VAL A 1 85 ? 5.889 3.212 5.101 1.00 86.19 85 VAL A N 1
ATOM 711 C CA . VAL A 1 85 ? 4.878 2.624 4.213 1.00 86.19 85 VAL A CA 1
ATOM 712 C C . VAL A 1 85 ? 5.166 3.013 2.770 1.00 86.19 85 VAL A C 1
ATOM 714 O O . VAL A 1 85 ? 5.179 2.145 1.902 1.00 86.19 85 VAL A O 1
ATOM 717 N N . ASP A 1 86 ? 5.489 4.282 2.535 1.00 89.19 86 ASP A N 1
ATOM 718 C CA . ASP A 1 86 ? 5.819 4.791 1.205 1.00 89.19 86 ASP A CA 1
ATOM 719 C C . ASP A 1 86 ? 7.046 4.062 0.632 1.00 89.19 86 ASP A C 1
ATOM 721 O O . ASP A 1 86 ? 7.004 3.564 -0.493 1.00 89.19 86 ASP A O 1
ATOM 725 N N . ASN A 1 87 ? 8.102 3.887 1.436 1.00 89.00 87 ASN A N 1
ATOM 726 C CA . ASN A 1 87 ? 9.292 3.127 1.045 1.00 89.00 87 ASN A CA 1
ATOM 727 C C . ASN A 1 87 ? 8.968 1.655 0.757 1.00 89.00 87 ASN A C 1
ATOM 729 O O . ASN A 1 87 ? 9.468 1.096 -0.218 1.00 89.00 87 ASN A O 1
ATOM 733 N N . PHE A 1 88 ? 8.113 1.021 1.567 1.00 87.00 88 PHE A N 1
ATOM 734 C CA . PHE A 1 88 ? 7.679 -0.354 1.318 1.00 87.00 88 PHE A CA 1
ATOM 735 C C . PHE A 1 88 ? 6.947 -0.484 -0.026 1.00 87.00 88 PHE A C 1
ATOM 737 O O . PHE A 1 88 ? 7.256 -1.384 -0.805 1.00 87.00 88 PHE A O 1
ATOM 744 N N . ILE A 1 89 ? 6.012 0.420 -0.325 1.00 88.38 89 ILE A N 1
ATOM 745 C CA . ILE A 1 89 ? 5.262 0.413 -1.589 1.00 88.38 89 ILE A CA 1
ATOM 746 C C . ILE A 1 89 ? 6.220 0.594 -2.775 1.00 88.38 89 ILE A C 1
ATOM 748 O O . ILE A 1 89 ? 6.191 -0.199 -3.719 1.00 88.38 89 ILE A O 1
ATOM 752 N N . GLN A 1 90 ? 7.124 1.574 -2.702 1.00 89.00 90 GLN A N 1
ATOM 753 C CA . GLN A 1 90 ? 8.106 1.838 -3.758 1.00 89.00 90 GLN A CA 1
ATOM 754 C C . GLN A 1 90 ? 9.046 0.645 -3.993 1.00 89.00 90 GLN A C 1
ATOM 756 O O . GLN A 1 90 ? 9.315 0.293 -5.142 1.00 89.00 90 GLN A O 1
ATOM 761 N N . GLU A 1 91 ? 9.512 -0.028 -2.934 1.00 88.69 91 GLU A N 1
ATOM 762 C CA . GLU A 1 91 ? 10.326 -1.245 -3.059 1.00 88.69 91 GLU A CA 1
ATOM 763 C C . GLU A 1 91 ? 9.619 -2.338 -3.872 1.00 88.69 91 GLU A C 1
ATOM 765 O O . GLU A 1 91 ? 10.274 -3.036 -4.646 1.00 88.69 91 GLU A O 1
ATOM 770 N N . PHE A 1 92 ? 8.306 -2.508 -3.699 1.00 85.25 92 PHE A N 1
ATOM 771 C CA . PHE A 1 92 ? 7.523 -3.486 -4.460 1.00 85.25 92 PHE A CA 1
ATOM 772 C C . PHE A 1 92 ? 7.299 -3.041 -5.906 1.00 85.25 92 PHE A C 1
ATOM 774 O O . PHE A 1 92 ? 7.527 -3.825 -6.826 1.00 85.25 92 PHE A O 1
ATOM 781 N N . GLN A 1 93 ? 6.952 -1.774 -6.130 1.00 87.94 93 GLN A N 1
ATOM 782 C CA . GLN A 1 93 ? 6.773 -1.214 -7.474 1.00 87.94 93 GLN A CA 1
ATOM 783 C C . GLN A 1 93 ? 8.053 -1.309 -8.328 1.00 87.94 93 GLN A C 1
ATOM 785 O O . GLN A 1 93 ? 7.990 -1.548 -9.534 1.00 87.94 93 GLN A O 1
ATOM 790 N N . LEU A 1 94 ? 9.236 -1.189 -7.716 1.00 89.44 94 LEU A N 1
ATOM 791 C CA . LEU A 1 94 ? 10.526 -1.333 -8.405 1.00 89.44 94 LEU A CA 1
ATOM 792 C C . LEU A 1 94 ? 10.912 -2.791 -8.718 1.00 89.44 94 LEU A C 1
ATOM 794 O O . LEU A 1 94 ? 11.811 -3.019 -9.531 1.00 89.44 94 LEU A O 1
ATOM 798 N N . LYS A 1 95 ? 10.249 -3.777 -8.103 1.00 86.94 95 LYS A N 1
ATOM 799 C CA . LYS A 1 95 ? 10.516 -5.214 -8.303 1.00 86.94 95 LYS A CA 1
ATOM 800 C C . LYS A 1 95 ? 9.747 -5.833 -9.471 1.00 86.94 95 LYS A C 1
ATOM 802 O O . LYS A 1 95 ? 9.936 -7.018 -9.734 1.00 86.94 95 LYS A O 1
ATOM 807 N N . ILE A 1 96 ? 8.943 -5.052 -10.193 1.00 84.19 96 ILE A N 1
ATOM 808 C CA . ILE A 1 96 ? 8.174 -5.515 -11.354 1.00 84.19 96 ILE A CA 1
ATOM 809 C C . ILE A 1 96 ? 9.094 -6.122 -12.433 1.00 84.19 96 ILE A C 1
ATOM 811 O O . ILE A 1 96 ? 10.094 -5.535 -12.865 1.00 84.19 96 ILE A O 1
ATOM 815 N N . ASN A 1 97 ? 8.737 -7.322 -12.877 1.00 81.38 97 ASN A N 1
ATOM 816 C CA . ASN A 1 97 ? 9.447 -8.191 -13.811 1.00 81.38 97 ASN A CA 1
ATOM 817 C C . ASN A 1 97 ? 8.601 -8.640 -15.006 1.00 81.38 97 ASN A C 1
ATOM 819 O O . ASN A 1 97 ? 9.189 -9.039 -16.013 1.00 81.38 97 ASN A O 1
ATOM 823 N N . HIS A 1 98 ? 7.278 -8.498 -14.947 1.00 77.50 98 HIS A N 1
ATOM 824 C CA . HIS A 1 98 ? 6.374 -8.716 -16.071 1.00 77.50 98 HIS A CA 1
ATOM 825 C C . HIS A 1 98 ? 5.334 -7.598 -16.193 1.00 77.50 98 HIS A C 1
ATOM 827 O O . HIS A 1 98 ? 5.030 -6.881 -15.244 1.00 77.50 98 HIS A O 1
ATOM 833 N N . TYR A 1 99 ? 4.766 -7.445 -17.391 1.00 73.06 99 TYR A N 1
ATOM 834 C CA . TYR A 1 99 ? 3.775 -6.402 -17.681 1.00 73.06 99 TYR A CA 1
ATOM 835 C C . TYR A 1 99 ? 2.478 -6.540 -16.868 1.00 73.06 99 TYR A C 1
ATOM 837 O O . TYR A 1 99 ? 1.711 -5.587 -16.788 1.00 73.06 99 TYR A O 1
ATOM 845 N N . ASN A 1 100 ? 2.194 -7.742 -16.369 1.00 73.31 100 ASN A N 1
ATOM 846 C CA . ASN A 1 100 ? 1.013 -8.102 -15.590 1.00 73.31 100 ASN A CA 1
ATOM 847 C C . ASN A 1 100 ? 1.333 -8.299 -14.106 1.00 73.31 100 ASN A C 1
ATOM 849 O O . ASN A 1 100 ? 0.490 -8.826 -13.385 1.00 73.31 100 ASN A O 1
ATOM 853 N N . ASP A 1 101 ? 2.535 -7.929 -13.660 1.00 81.81 101 ASP A N 1
ATOM 854 C CA . ASP A 1 101 ? 2.820 -7.928 -12.233 1.00 81.81 101 ASP A CA 1
ATOM 855 C C . ASP A 1 101 ? 1.952 -6.884 -11.536 1.00 81.81 101 ASP A C 1
ATOM 857 O O . ASP A 1 101 ? 1.714 -5.786 -12.048 1.00 81.81 101 ASP A O 1
ATOM 861 N N . ILE A 1 102 ? 1.517 -7.245 -10.337 1.00 82.44 102 ILE A N 1
ATOM 862 C CA . ILE A 1 102 ? 0.713 -6.402 -9.464 1.00 82.44 102 ILE A CA 1
ATOM 863 C C . ILE A 1 102 ? 1.504 -5.148 -9.105 1.00 82.44 102 ILE A C 1
ATOM 865 O O . ILE A 1 102 ? 2.621 -5.209 -8.585 1.00 82.44 102 ILE A O 1
ATOM 869 N N . ILE A 1 103 ? 0.886 -3.998 -9.351 1.00 86.81 103 ILE A N 1
ATOM 870 C CA . ILE A 1 103 ? 1.362 -2.715 -8.852 1.00 86.81 103 ILE A CA 1
ATOM 871 C C . ILE A 1 103 ? 0.766 -2.552 -7.455 1.00 86.81 103 ILE A C 1
ATOM 873 O O . ILE A 1 103 ? -0.451 -2.488 -7.307 1.00 86.81 103 ILE A O 1
ATOM 877 N N . VAL A 1 104 ? 1.624 -2.538 -6.432 1.00 88.44 104 VAL A N 1
ATOM 878 C CA . VAL A 1 104 ? 1.204 -2.259 -5.051 1.00 88.44 104 VAL A CA 1
ATOM 879 C C . VAL A 1 104 ? 0.921 -0.769 -4.925 1.00 88.44 104 VAL A C 1
ATOM 881 O O . VAL A 1 104 ? 1.756 0.042 -5.324 1.00 88.44 104 VAL A O 1
ATOM 884 N N . GLU A 1 105 ? -0.224 -0.400 -4.360 1.00 89.75 105 GLU A N 1
ATOM 885 C CA . GLU A 1 105 ? -0.668 0.995 -4.280 1.00 89.75 105 GLU A CA 1
ATOM 886 C C . GLU A 1 105 ? -0.882 1.482 -2.845 1.00 89.75 105 GLU A C 1
ATOM 888 O 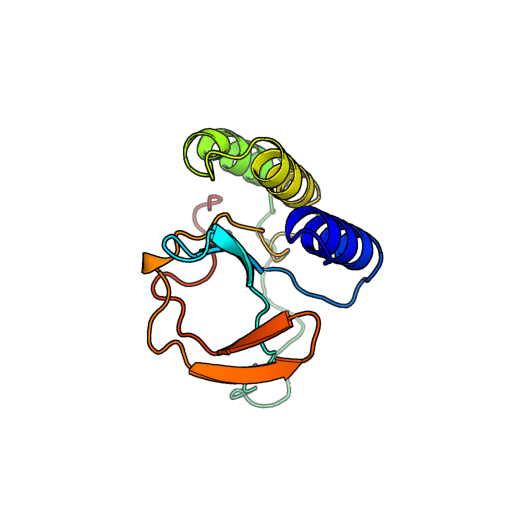O . GLU A 1 105 ? -1.246 0.719 -1.948 1.00 89.75 105 GLU A O 1
ATOM 893 N N . TRP A 1 106 ? -0.719 2.789 -2.636 1.00 91.69 106 TRP A N 1
ATOM 894 C CA . TRP A 1 106 ? -1.354 3.458 -1.505 1.00 91.69 106 TRP A CA 1
ATOM 895 C C . TRP A 1 106 ? -2.794 3.791 -1.888 1.00 91.69 106 TRP A C 1
ATOM 897 O O . TRP A 1 106 ? -3.028 4.539 -2.837 1.00 91.69 106 TRP A O 1
ATOM 907 N N . ILE A 1 107 ? -3.756 3.256 -1.141 1.00 91.19 107 ILE A N 1
ATOM 908 C CA . ILE A 1 107 ? -5.177 3.380 -1.459 1.00 91.19 107 ILE A CA 1
ATOM 909 C C . ILE A 1 107 ? -5.839 4.271 -0.403 1.00 91.19 107 ILE A C 1
ATOM 911 O O . ILE A 1 107 ? -5.948 3.870 0.760 1.00 91.19 107 ILE A O 1
ATOM 915 N N . PRO A 1 108 ? -6.311 5.476 -0.762 1.00 91.56 108 PRO A N 1
ATOM 916 C CA . PRO A 1 108 ? -7.064 6.317 0.158 1.00 91.56 108 PRO A CA 1
ATOM 917 C C . PRO A 1 108 ? -8.303 5.585 0.686 1.00 91.56 108 PRO A C 1
ATOM 919 O O . PRO A 1 108 ? -9.054 4.995 -0.083 1.00 91.56 108 PRO A O 1
ATOM 922 N N . TYR A 1 109 ? -8.558 5.647 1.994 1.00 91.19 109 TYR A N 1
ATOM 923 C CA . TYR A 1 109 ? -9.640 4.872 2.622 1.00 91.19 109 TYR A CA 1
ATOM 924 C C . TYR A 1 109 ? -11.037 5.153 2.037 1.00 91.19 109 TYR A C 1
ATOM 926 O O . TYR A 1 109 ? -11.898 4.280 2.012 1.00 91.19 109 TYR A O 1
ATOM 934 N N . ASN A 1 110 ? -11.264 6.359 1.509 1.00 91.75 110 ASN A N 1
ATOM 935 C CA . ASN A 1 110 ? -12.524 6.740 0.858 1.00 91.75 110 ASN A CA 1
ATOM 936 C C . ASN A 1 110 ? -12.792 6.015 -0.482 1.00 91.75 110 ASN A C 1
ATOM 938 O O . ASN A 1 110 ? -13.884 6.153 -1.045 1.00 91.75 110 ASN A O 1
ATOM 942 N N . GLN A 1 111 ? -11.817 5.254 -0.989 1.00 92.56 111 GLN A N 1
ATOM 943 C CA . GLN A 1 111 ? -11.943 4.391 -2.164 1.00 92.56 111 GLN A CA 1
ATOM 944 C C . GLN A 1 111 ? -12.699 3.091 -1.880 1.00 92.56 111 GLN A C 1
ATOM 946 O O . GLN A 1 111 ? -13.067 2.399 -2.829 1.00 92.56 111 GLN A O 1
ATOM 951 N N . PHE A 1 112 ? -12.945 2.767 -0.608 1.00 92.69 112 PHE A N 1
ATOM 952 C CA . PHE A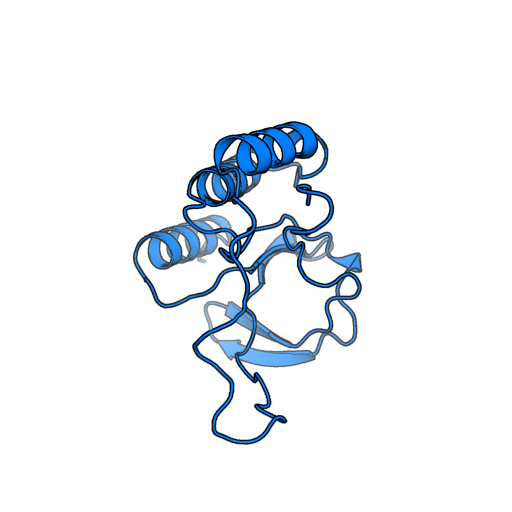 1 112 ? -13.663 1.564 -0.212 1.00 92.69 112 PHE A CA 1
ATOM 953 C C . PHE A 1 112 ? -15.134 1.858 0.086 1.00 92.69 112 PHE A C 1
ATOM 955 O O . PHE A 1 112 ? -15.450 2.720 0.905 1.00 92.69 112 PHE A O 1
ATOM 962 N N . ASP A 1 113 ? -16.021 1.100 -0.555 1.00 91.69 113 ASP A N 1
ATOM 963 C CA . ASP A 1 113 ? -17.460 1.057 -0.281 1.00 91.69 113 ASP A CA 1
ATOM 964 C C . ASP A 1 113 ? -17.881 -0.316 0.239 1.00 91.69 113 ASP A C 1
ATOM 966 O O . ASP A 1 113 ? -17.155 -1.301 0.106 1.00 91.69 113 ASP A O 1
ATOM 970 N N . ASN A 1 114 ? -19.090 -0.396 0.805 1.00 91.19 114 ASN A N 1
ATOM 971 C CA . ASN A 1 114 ? -19.693 -1.648 1.273 1.00 91.19 114 ASN A CA 1
ATOM 972 C C . ASN A 1 114 ? -18.766 -2.461 2.192 1.00 91.19 114 ASN A C 1
ATOM 974 O O . ASN A 1 114 ? -18.729 -3.688 2.111 1.00 91.19 114 ASN A O 1
ATOM 978 N N . ILE A 1 115 ? -18.030 -1.766 3.064 1.00 91.12 115 ILE A N 1
ATOM 979 C CA . ILE A 1 115 ? -17.106 -2.373 4.023 1.00 91.12 115 ILE A CA 1
ATOM 980 C C . ILE A 1 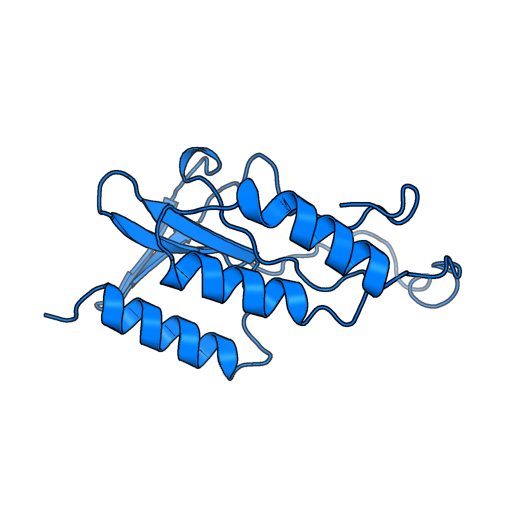115 ? -17.911 -3.233 5.004 1.00 91.12 115 ILE A C 1
ATOM 982 O O . ILE A 1 115 ? -18.760 -2.721 5.735 1.00 91.12 115 ILE A O 1
ATOM 986 N N . LYS A 1 116 ? -17.650 -4.540 5.020 1.00 90.44 116 LYS A N 1
ATOM 987 C CA . LYS A 1 116 ? -18.301 -5.518 5.899 1.00 90.44 116 LYS A CA 1
ATOM 988 C C . LYS A 1 116 ? -17.250 -6.361 6.600 1.00 90.44 116 LYS A C 1
ATOM 990 O O . LYS A 1 116 ? -16.406 -6.959 5.937 1.00 90.44 116 LYS A O 1
ATOM 995 N N . GLU A 1 117 ? -17.320 -6.434 7.924 1.00 91.56 117 GLU A N 1
ATOM 996 C CA . GLU A 1 117 ? -16.522 -7.382 8.704 1.00 91.56 117 GLU A CA 1
ATOM 997 C C . GLU A 1 117 ? -16.953 -8.812 8.353 1.00 91.56 117 GLU A C 1
ATOM 999 O O . GLU A 1 117 ? -18.142 -9.129 8.374 1.00 91.56 117 GLU A O 1
ATOM 1004 N N . ILE A 1 118 ? -15.987 -9.658 8.000 1.00 89.75 118 ILE A N 1
ATOM 1005 C CA . ILE A 1 118 ? -16.219 -11.066 7.635 1.00 89.75 118 ILE A CA 1
ATOM 1006 C C . ILE A 1 118 ? -15.502 -12.040 8.571 1.00 89.75 118 ILE A C 1
ATOM 1008 O O . ILE A 1 118 ? -15.758 -13.240 8.534 1.00 89.75 118 ILE A O 1
ATOM 1012 N N . GLY A 1 119 ? -14.626 -11.536 9.437 1.00 85.38 119 GLY A N 1
ATOM 1013 C CA . GLY A 1 119 ? -13.972 -12.336 10.459 1.00 85.38 119 GLY A CA 1
ATOM 1014 C C . GLY A 1 119 ? -13.083 -11.489 11.351 1.00 85.38 119 GLY A C 1
ATOM 1015 O O . GLY A 1 119 ? -12.560 -10.459 10.933 1.00 85.38 119 GLY A O 1
ATOM 1016 N N . LYS A 1 120 ? -12.882 -11.939 12.585 1.00 88.19 120 LYS A N 1
ATOM 1017 C CA . LYS A 1 120 ? -12.051 -11.251 13.569 1.00 88.19 120 LYS A CA 1
ATOM 1018 C C . LYS A 1 120 ? -11.339 -12.259 14.451 1.00 88.19 120 LYS A C 1
ATOM 1020 O O . LYS A 1 120 ? -11.930 -13.258 14.854 1.00 88.19 120 LYS A O 1
ATOM 1025 N N . ASN A 1 121 ? -10.080 -11.985 14.758 1.00 82.44 121 ASN A N 1
ATOM 1026 C CA . ASN A 1 121 ? -9.329 -12.682 15.793 1.00 82.44 121 ASN A CA 1
ATOM 1027 C C . ASN A 1 121 ? -8.571 -11.666 16.664 1.00 82.44 121 ASN A C 1
ATOM 1029 O O . ASN A 1 121 ? -8.737 -10.454 16.515 1.00 82.44 121 ASN A O 1
ATOM 1033 N N . ASP A 1 122 ? -7.735 -12.166 17.572 1.00 82.00 122 ASP A N 1
ATOM 1034 C CA . ASP A 1 122 ? -6.998 -11.338 18.534 1.00 82.00 122 ASP A CA 1
ATOM 1035 C C . ASP A 1 122 ? -5.928 -10.432 17.893 1.00 82.00 122 ASP A C 1
ATOM 1037 O O . ASP A 1 122 ? -5.429 -9.515 18.545 1.00 82.00 122 ASP A O 1
ATOM 1041 N N . LEU A 1 123 ? -5.552 -10.684 16.633 1.00 76.19 123 LEU A N 1
ATOM 1042 C CA . LEU A 1 123 ? -4.466 -9.991 15.931 1.00 76.19 123 LEU A CA 1
ATOM 1043 C C . LEU A 1 123 ? -4.957 -9.069 14.811 1.00 76.19 123 LEU A C 1
ATOM 1045 O O . LEU A 1 123 ? -4.334 -8.041 14.553 1.00 76.19 123 LEU A O 1
ATOM 1049 N N . PHE A 1 124 ? -6.037 -9.431 14.122 1.00 78.00 124 PHE A N 1
ATOM 1050 C CA . PHE A 1 124 ? -6.556 -8.696 12.977 1.00 78.00 124 PHE A CA 1
ATOM 1051 C C . PHE A 1 124 ? -8.065 -8.887 12.799 1.00 78.00 124 PHE A C 1
ATOM 1053 O O . PHE A 1 124 ? -8.673 -9.860 13.246 1.00 78.00 124 PHE A O 1
ATOM 1060 N N . THR A 1 125 ? -8.675 -7.929 12.105 1.00 82.81 125 THR A N 1
ATOM 1061 C CA . THR A 1 125 ? -10.058 -8.010 11.625 1.00 82.81 125 THR A CA 1
ATOM 1062 C C . THR A 1 125 ? -10.031 -8.031 10.102 1.00 82.81 125 THR A C 1
ATOM 1064 O O . THR A 1 125 ? -9.362 -7.205 9.482 1.00 82.81 125 THR A O 1
ATOM 1067 N N . ILE A 1 126 ? -10.717 -8.999 9.508 1.00 84.00 126 ILE A N 1
ATOM 1068 C CA . ILE A 1 126 ? -10.851 -9.161 8.067 1.00 84.00 126 ILE A CA 1
ATOM 1069 C C . ILE A 1 126 ? -12.135 -8.463 7.632 1.00 84.00 126 ILE A C 1
ATOM 1071 O O . ILE A 1 126 ? -13.224 -8.741 8.145 1.00 84.00 126 ILE A O 1
ATOM 1075 N N . TYR A 1 127 ? -11.999 -7.593 6.641 1.00 88.12 127 TYR A N 1
ATOM 1076 C CA . TYR A 1 127 ? -13.109 -6.901 6.011 1.00 88.12 127 TYR A CA 1
ATOM 1077 C C . TYR A 1 127 ? -13.185 -7.276 4.533 1.00 88.12 127 TYR A C 1
ATOM 1079 O O . TYR A 1 127 ? -12.162 -7.441 3.874 1.00 88.12 127 TYR A O 1
ATOM 1087 N N . SER A 1 128 ? -14.404 -7.358 4.016 1.00 87.12 128 SER A N 1
ATOM 1088 C CA . SER A 1 128 ? -14.688 -7.306 2.583 1.00 87.12 128 SER A CA 1
ATOM 1089 C C . SER A 1 128 ? -15.112 -5.887 2.218 1.00 87.12 128 SER A C 1
ATOM 1091 O O . SER A 1 128 ? -15.783 -5.224 3.009 1.00 87.12 128 SER A O 1
ATOM 1093 N N . ALA A 1 129 ? -14.705 -5.401 1.049 1.00 88.94 129 ALA A N 1
ATOM 1094 C CA . ALA A 1 129 ? -15.061 -4.074 0.561 1.00 88.94 129 ALA A CA 1
ATOM 1095 C C . ALA A 1 129 ? -15.028 -4.031 -0.971 1.00 88.94 129 ALA A C 1
ATOM 1097 O O . ALA A 1 129 ? -14.345 -4.828 -1.611 1.00 88.94 129 ALA A O 1
ATOM 1098 N N . ILE A 1 130 ? -15.743 -3.070 -1.552 1.00 87.75 130 ILE A N 1
ATOM 1099 C CA . ILE A 1 130 ? -15.673 -2.735 -2.975 1.00 87.75 130 ILE A CA 1
ATOM 1100 C C . ILE A 1 130 ? -14.649 -1.615 -3.152 1.00 87.75 130 ILE A C 1
ATOM 1102 O O . ILE A 1 130 ? -14.801 -0.545 -2.566 1.00 87.75 130 ILE A O 1
ATOM 1106 N N . TRP A 1 131 ? -13.626 -1.839 -3.978 1.00 90.56 131 TRP A N 1
ATOM 1107 C CA . TRP A 1 131 ? -12.666 -0.805 -4.367 1.00 90.56 131 TRP A CA 1
ATOM 1108 C C . TRP A 1 131 ? -13.169 -0.052 -5.609 1.00 90.56 131 TRP A C 1
ATOM 1110 O O . TRP A 1 131 ? -13.176 -0.605 -6.705 1.00 90.56 131 TRP A O 1
ATOM 1120 N N . LYS A 1 132 ? -13.582 1.214 -5.441 1.00 87.56 132 LYS A N 1
ATOM 1121 C CA . LYS A 1 132 ? -14.237 2.043 -6.480 1.00 87.56 132 LYS A CA 1
ATOM 1122 C C . LYS A 1 132 ? -13.447 2.175 -7.778 1.00 87.56 132 LYS A C 1
ATOM 1124 O O . LYS A 1 132 ? -13.995 1.950 -8.851 1.00 87.56 132 LYS A O 1
ATOM 1129 N N . ASN A 1 133 ? -12.183 2.578 -7.671 1.00 85.44 133 ASN A N 1
ATOM 1130 C CA . ASN A 1 133 ? -11.338 2.844 -8.835 1.00 85.44 133 ASN A CA 1
ATOM 1131 C C . ASN A 1 133 ? -10.662 1.578 -9.379 1.00 85.44 133 ASN A C 1
ATOM 1133 O O . ASN A 1 133 ? -10.131 1.609 -10.486 1.00 85.44 133 ASN A O 1
ATOM 1137 N N . GLY A 1 134 ? -10.705 0.479 -8.620 1.00 83.69 134 GLY A N 1
ATOM 1138 C CA . GLY A 1 134 ? -9.988 -0.747 -8.943 1.00 83.69 134 GLY A CA 1
ATOM 1139 C C . GLY A 1 134 ? -8.469 -0.565 -8.967 1.00 83.69 134 GLY A C 1
ATOM 1140 O O . GLY A 1 134 ? -7.944 0.501 -8.647 1.00 83.69 134 GLY A O 1
ATOM 1141 N N . GLN A 1 135 ? -7.778 -1.637 -9.349 1.00 83.12 135 GLN A N 1
ATOM 1142 C CA . GLN A 1 135 ? -6.322 -1.667 -9.415 1.00 83.12 135 GLN A CA 1
ATOM 1143 C C . GLN A 1 135 ? -5.782 -0.946 -10.654 1.00 83.12 135 GLN A C 1
ATOM 1145 O O . GLN A 1 135 ? -6.290 -1.134 -11.766 1.00 83.12 135 GLN A O 1
ATOM 1150 N N . LEU A 1 136 ? -4.689 -0.203 -10.475 1.00 79.25 136 LEU A N 1
ATOM 1151 C CA . LEU A 1 136 ? -3.870 0.291 -11.571 1.00 79.25 136 LEU A CA 1
ATOM 1152 C C . LEU A 1 136 ? -3.250 -0.862 -12.356 1.00 79.25 136 LEU A C 1
ATOM 1154 O O . LEU A 1 136 ? -2.585 -1.746 -11.818 1.00 79.25 136 LEU A O 1
ATOM 1158 N N . ASN A 1 137 ? -3.426 -0.806 -13.671 1.00 72.44 137 ASN A N 1
ATOM 1159 C CA . ASN A 1 137 ? -2.937 -1.808 -14.600 1.00 72.44 137 ASN A CA 1
ATOM 1160 C C . ASN A 1 137 ? -2.183 -1.126 -15.736 1.00 72.44 137 ASN A C 1
ATOM 1162 O O . ASN A 1 137 ? -2.599 -0.083 -16.228 1.00 72.44 137 ASN A O 1
ATOM 1166 N N . TYR A 1 138 ? -1.092 -1.738 -16.193 1.00 67.56 138 TYR A N 1
ATOM 1167 C CA . TYR A 1 138 ? -0.344 -1.219 -17.335 1.00 67.56 138 TYR A CA 1
ATOM 1168 C C . TYR A 1 138 ? -1.169 -1.316 -18.629 1.00 67.56 138 TYR A C 1
ATOM 1170 O O . TYR A 1 138 ? -1.461 -2.416 -19.119 1.00 67.56 138 TYR A O 1
ATOM 1178 N N . ASP A 1 139 ? -1.488 -0.172 -19.237 1.00 69.81 139 ASP A N 1
ATOM 1179 C CA . ASP A 1 139 ? -2.123 -0.109 -20.550 1.00 69.81 139 ASP A CA 1
ATOM 1180 C C . ASP A 1 139 ? -1.079 -0.397 -21.639 1.00 69.81 139 ASP A C 1
ATOM 1182 O O . ASP A 1 139 ? -0.288 0.454 -22.061 1.00 69.81 139 ASP A O 1
ATOM 1186 N N . LYS A 1 140 ? -1.103 -1.629 -22.158 1.00 60.72 140 LYS A N 1
ATOM 1187 C CA . LYS A 1 140 ? -0.217 -2.080 -23.244 1.00 60.72 140 LYS A CA 1
ATOM 1188 C C . LYS A 1 140 ? -0.348 -1.268 -24.536 1.00 60.72 140 LYS A C 1
ATOM 1190 O O . LYS A 1 140 ? 0.590 -1.263 -25.338 1.00 60.72 140 LYS A O 1
ATOM 1195 N N . ASN A 1 141 ? -1.499 -0.649 -24.798 1.00 65.75 141 ASN A N 1
ATOM 1196 C CA . ASN A 1 141 ? -1.720 0.132 -26.013 1.00 65.75 141 ASN A CA 1
ATOM 1197 C C . ASN A 1 141 ? -1.083 1.512 -25.909 1.00 65.75 141 ASN A C 1
ATOM 1199 O O . ASN A 1 141 ? -0.490 1.971 -26.886 1.00 65.75 141 ASN A O 1
ATOM 1203 N N . LYS A 1 142 ? -1.154 2.123 -24.727 1.00 69.75 142 LYS A N 1
ATOM 1204 C CA . LYS A 1 142 ? -0.598 3.453 -24.458 1.00 69.75 142 LYS A CA 1
ATOM 1205 C C . LYS A 1 142 ? 0.834 3.423 -23.917 1.00 69.75 142 LYS A C 1
ATOM 1207 O O . LYS A 1 142 ? 1.542 4.421 -23.989 1.00 69.75 142 LYS A O 1
ATOM 1212 N N . LYS A 1 143 ? 1.298 2.251 -23.472 1.00 63.50 143 LYS A N 1
ATOM 1213 C CA . LYS A 1 143 ? 2.595 2.022 -22.815 1.00 63.50 143 LYS A CA 1
ATOM 1214 C C . LYS A 1 143 ? 2.776 2.830 -21.526 1.00 63.50 143 LYS A C 1
ATOM 1216 O O . LYS A 1 143 ? 3.904 3.162 -21.155 1.00 63.50 143 LYS A O 1
ATOM 1221 N N . GLU A 1 144 ? 1.680 3.095 -20.838 1.00 68.88 144 GLU A N 1
ATOM 1222 C CA . GLU A 1 144 ? 1.621 3.849 -19.589 1.00 68.88 144 GLU A CA 1
ATOM 1223 C C . GLU A 1 144 ? 0.771 3.107 -18.555 1.00 68.88 144 GLU A C 1
ATOM 1225 O O . GLU A 1 144 ? 0.214 2.050 -18.853 1.00 68.88 144 GLU A O 1
ATOM 1230 N N . ILE A 1 145 ? 0.773 3.619 -17.328 1.00 63.97 145 ILE A N 1
ATOM 1231 C CA . ILE A 1 145 ? -0.071 3.147 -16.223 1.00 63.97 145 ILE A CA 1
ATOM 1232 C C . ILE A 1 145 ? -1.297 4.044 -16.175 1.00 63.97 145 ILE A C 1
ATOM 1234 O O . ILE A 1 145 ? -1.090 5.268 -16.348 1.00 63.97 145 ILE A O 1
#

Organism: Rhizophagus irregularis (strain DAOM 197198w) (NCBI:txid1432141)